Protein AF-A0A243QI55-F1 (afdb_monomer_lite)

InterPro domains:
  IPR045754 Protein of unknown function DUF6182 [PF19680] (2-176)

Radius of gyration: 16.25 Å; chains: 1; bounding box: 40×33×42 Å

Foldseek 3Di:
DKEFQDDDPQQLQLQLLQQLLPDDPVLLVLCVVCLVPDFYWYDQQVVCVVPPQWDTAGPVRRMTDRGSDDPVCHPPVVVVTHTDWAADPDDDQKDKHAFPDDDDAAEDEDQRAPDIPRRVSSVSSSVSSVCNVVVVDRSRGIHMYGYDNDDDPVRLQPDPDWDWDQDPVRDIDTDDDDD

Structure (mmCIF, N/CA/C/O backbone):
data_AF-A0A243QI55-F1
#
_entry.id   AF-A0A243QI55-F1
#
loop_
_atom_site.group_PDB
_atom_site.id
_atom_site.type_symbol
_atom_site.label_atom_id
_atom_site.label_alt_id
_atom_site.label_comp_id
_atom_site.label_asym_id
_atom_site.label_entity_id
_atom_site.label_seq_id
_atom_site.pdbx_PDB_ins_code
_atom_site.Cartn_x
_atom_site.Cartn_y
_atom_site.Cartn_z
_atom_site.occupancy
_atom_site.B_iso_or_equiv
_atom_site.auth_seq_id
_atom_site.auth_comp_id
_atom_site.auth_asym_id
_atom_site.auth_atom_id
_atom_site.pdbx_PDB_model_num
ATOM 1 N N . MET A 1 1 ? -0.358 2.082 10.038 1.00 88.19 1 MET A N 1
ATOM 2 C CA . MET A 1 1 ? -1.524 1.154 10.086 1.00 88.19 1 MET A CA 1
ATOM 3 C C . MET A 1 1 ? -2.482 1.521 8.968 1.00 88.19 1 MET A C 1
ATOM 5 O O . MET A 1 1 ? -2.592 2.708 8.686 1.00 88.19 1 MET A O 1
ATOM 9 N N . VAL A 1 2 ? -3.154 0.542 8.357 1.00 93.19 2 VAL A N 1
ATOM 10 C CA . VAL A 1 2 ? -4.073 0.758 7.230 1.00 93.19 2 VAL A CA 1
ATOM 11 C C . VAL A 1 2 ? -5.433 0.139 7.542 1.00 93.19 2 VAL A C 1
ATOM 13 O O . VAL A 1 2 ? -5.506 -1.020 7.953 1.00 93.19 2 VAL A O 1
ATOM 16 N N . VAL A 1 3 ? -6.510 0.903 7.371 1.00 93.94 3 VAL A N 1
ATOM 17 C CA . VAL A 1 3 ? -7.891 0.411 7.474 1.00 93.94 3 VAL A CA 1
ATOM 18 C C . VAL A 1 3 ? -8.435 0.200 6.070 1.00 93.94 3 VAL A C 1
ATOM 20 O O . VAL A 1 3 ? -8.303 1.081 5.229 1.00 93.94 3 VAL A O 1
ATOM 23 N N . MET A 1 4 ? -9.031 -0.963 5.818 1.00 95.56 4 MET A N 1
ATOM 24 C CA . MET A 1 4 ? -9.463 -1.397 4.493 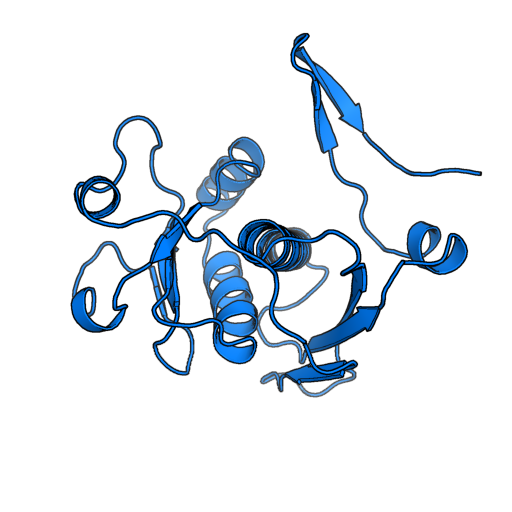1.00 95.56 4 MET A CA 1
ATOM 25 C C . MET A 1 4 ? -10.892 -1.937 4.527 1.00 95.56 4 MET A C 1
ATOM 27 O O . MET A 1 4 ? -11.206 -2.820 5.327 1.00 95.56 4 MET A O 1
ATOM 31 N N . ARG A 1 5 ? -11.736 -1.459 3.604 1.00 95.12 5 ARG A N 1
ATOM 32 C CA . ARG A 1 5 ? -13.102 -1.973 3.398 1.00 95.12 5 ARG A CA 1
ATOM 33 C C . ARG A 1 5 ? -13.132 -3.162 2.448 1.00 95.12 5 ARG A C 1
ATOM 35 O O . ARG A 1 5 ? -13.825 -4.141 2.700 1.00 95.12 5 ARG A O 1
ATOM 42 N N . ARG A 1 6 ? -12.388 -3.056 1.350 1.00 94.56 6 ARG A N 1
ATOM 43 C CA . ARG A 1 6 ? -12.201 -4.094 0.333 1.00 94.56 6 ARG A CA 1
ATOM 44 C C . ARG A 1 6 ? -10.824 -3.932 -0.295 1.00 94.56 6 ARG A C 1
ATOM 46 O O . ARG A 1 6 ? -10.292 -2.825 -0.283 1.00 94.56 6 ARG A O 1
ATOM 53 N N . LEU A 1 7 ? -10.279 -5.012 -0.852 1.00 94.88 7 LEU A N 1
ATOM 54 C CA . LEU A 1 7 ? -9.085 -4.909 -1.682 1.00 94.88 7 LEU A CA 1
ATOM 55 C C . LEU A 1 7 ? -9.422 -4.075 -2.921 1.00 94.88 7 LEU A C 1
ATOM 57 O O . LEU A 1 7 ? -10.368 -4.379 -3.651 1.00 94.88 7 LEU A O 1
ATOM 61 N N . ASP A 1 8 ? -8.647 -3.023 -3.126 1.00 96.31 8 ASP A N 1
ATOM 62 C CA . ASP A 1 8 ? -8.660 -2.207 -4.326 1.00 96.31 8 ASP A CA 1
ATOM 63 C C . ASP A 1 8 ? -7.211 -1.826 -4.642 1.00 96.31 8 ASP A C 1
ATOM 65 O O . ASP A 1 8 ? -6.506 -1.276 -3.794 1.00 96.31 8 ASP A O 1
ATOM 69 N N . LEU A 1 9 ? -6.735 -2.226 -5.823 1.00 96.62 9 LEU A N 1
ATOM 70 C CA . LEU A 1 9 ? -5.328 -2.076 -6.194 1.00 96.62 9 LEU A CA 1
ATOM 71 C C . LEU A 1 9 ? -4.961 -0.618 -6.468 1.00 96.62 9 LEU A C 1
ATOM 73 O O . LEU A 1 9 ? -3.840 -0.224 -6.157 1.00 96.62 9 LEU A O 1
ATOM 77 N N . GLY A 1 10 ? -5.894 0.179 -6.998 1.00 96.56 10 GLY A N 1
ATOM 78 C CA . GLY A 1 10 ? -5.669 1.606 -7.215 1.00 96.56 10 GLY A CA 1
ATOM 79 C C . GLY A 1 10 ? -5.486 2.323 -5.887 1.00 96.56 10 GLY A C 1
ATOM 80 O O . GLY A 1 10 ? -4.483 3.005 -5.687 1.00 96.56 10 GLY A O 1
ATOM 81 N N . ASP A 1 11 ? -6.389 2.079 -4.938 1.00 96.81 11 ASP A N 1
ATOM 82 C CA . ASP A 1 11 ? -6.276 2.655 -3.598 1.00 96.81 11 ASP A CA 1
ATOM 83 C C . ASP A 1 11 ? -5.009 2.218 -2.881 1.00 96.81 11 ASP A C 1
ATOM 85 O O . ASP A 1 11 ? -4.340 3.054 -2.283 1.00 96.81 11 ASP A O 1
ATOM 89 N N . LEU A 1 12 ? -4.665 0.928 -2.941 1.00 96.88 12 LEU A N 1
ATOM 90 C CA . LEU A 1 12 ? -3.456 0.414 -2.307 1.00 96.88 12 LEU A CA 1
ATOM 91 C C . LEU A 1 12 ? -2.196 1.075 -2.863 1.00 96.88 12 LEU A C 1
ATOM 93 O O . LEU A 1 12 ? -1.344 1.483 -2.080 1.00 96.88 12 LEU A O 1
ATOM 97 N N . VAL A 1 13 ? -2.075 1.172 -4.188 1.00 96.62 13 VAL A N 1
ATOM 98 C CA . VAL A 1 13 ? -0.872 1.713 -4.825 1.00 96.62 13 VAL A CA 1
ATOM 99 C C . VAL A 1 13 ? -0.790 3.221 -4.645 1.00 96.62 13 VAL A C 1
ATOM 101 O O . VAL A 1 13 ? 0.195 3.701 -4.094 1.00 96.62 13 VAL A O 1
ATOM 104 N N . HIS A 1 14 ? -1.818 3.968 -5.048 1.00 96.12 14 HIS A N 1
ATOM 105 C CA . HIS A 1 14 ? -1.793 5.429 -4.947 1.00 96.12 14 HIS A CA 1
ATOM 106 C C . HIS A 1 14 ? -1.745 5.888 -3.495 1.00 96.12 14 HIS A C 1
ATOM 108 O O . HIS A 1 14 ? -0.936 6.745 -3.155 1.00 96.12 14 HIS A O 1
ATOM 114 N N . GLY A 1 15 ? -2.529 5.254 -2.623 1.00 95.69 15 GLY A N 1
ATOM 115 C CA . GLY A 1 15 ? -2.528 5.573 -1.205 1.00 95.69 15 GLY A CA 1
ATOM 116 C C . GLY A 1 15 ? -1.198 5.252 -0.523 1.00 95.69 15 GLY A C 1
ATOM 117 O O . GLY A 1 15 ? -0.755 6.048 0.294 1.00 95.69 15 GLY A O 1
ATOM 118 N N . ALA A 1 16 ? -0.515 4.151 -0.872 1.00 95.06 16 ALA A N 1
ATOM 119 C CA . ALA A 1 16 ? 0.818 3.863 -0.331 1.00 95.06 16 ALA A CA 1
ATOM 120 C C . ALA A 1 16 ? 1.877 4.848 -0.848 1.00 95.06 16 ALA A C 1
ATOM 122 O O . ALA A 1 16 ? 2.687 5.330 -0.061 1.00 95.06 16 ALA A O 1
ATOM 123 N N . LEU A 1 17 ? 1.854 5.174 -2.145 1.00 94.81 17 LEU A N 1
ATOM 124 C CA . LEU A 1 17 ? 2.771 6.144 -2.747 1.00 94.81 17 LEU A CA 1
ATOM 125 C C . LEU A 1 17 ? 2.612 7.536 -2.127 1.00 94.81 17 LEU A C 1
ATOM 127 O O . LEU A 1 17 ? 3.602 8.144 -1.726 1.00 94.81 17 LEU A O 1
ATOM 131 N N . GLU A 1 18 ? 1.376 8.021 -2.014 1.00 94.62 18 GLU A N 1
ATOM 132 C CA . GLU A 1 18 ? 1.061 9.313 -1.403 1.00 94.62 18 GLU A CA 1
ATOM 133 C C . GLU A 1 18 ? 1.402 9.321 0.091 1.00 94.62 18 GLU A C 1
ATOM 135 O O . GLU A 1 18 ? 2.090 10.228 0.559 1.00 94.62 18 GLU A O 1
ATOM 140 N N . PHE A 1 19 ? 0.993 8.281 0.828 1.00 93.81 19 PHE A N 1
ATOM 141 C CA . PHE A 1 19 ? 1.301 8.141 2.249 1.00 93.81 19 PHE A CA 1
ATOM 142 C C . PHE A 1 19 ? 2.805 8.211 2.507 1.00 93.81 19 PHE A C 1
ATOM 144 O O . PHE A 1 19 ? 3.249 8.953 3.382 1.00 93.81 19 PHE A O 1
ATOM 151 N N . THR A 1 20 ? 3.591 7.444 1.749 1.00 92.75 20 THR A N 1
ATOM 152 C CA . THR A 1 20 ? 5.038 7.400 1.932 1.00 92.75 20 THR A CA 1
ATOM 153 C C . THR A 1 20 ? 5.717 8.676 1.439 1.00 92.75 20 THR A C 1
ATOM 155 O O . THR A 1 20 ? 6.636 9.158 2.095 1.00 92.75 20 THR A O 1
ATOM 158 N N . GLY A 1 21 ? 5.240 9.266 0.340 1.00 93.31 21 GLY A N 1
ATOM 159 C CA . GLY A 1 21 ? 5.741 10.544 -0.173 1.00 93.31 21 GLY A CA 1
ATOM 160 C C . GLY A 1 21 ? 5.488 11.728 0.765 1.00 93.31 21 GLY A C 1
ATOM 161 O O . GLY A 1 21 ? 6.177 12.739 0.664 1.00 93.31 21 GLY A O 1
ATOM 162 N N . GLY A 1 22 ? 4.523 11.602 1.681 1.00 92.25 22 GLY A N 1
ATOM 163 C CA . GLY A 1 22 ? 4.209 12.597 2.707 1.00 92.25 22 GLY A CA 1
ATOM 164 C C . GLY A 1 22 ? 4.924 12.407 4.050 1.00 92.25 22 GLY A C 1
ATOM 165 O O . GLY A 1 22 ? 4.649 13.172 4.976 1.00 92.25 22 GLY A O 1
ATOM 166 N N . LEU A 1 23 ? 5.793 11.399 4.207 1.00 91.62 23 LEU A N 1
ATOM 167 C CA . LEU A 1 23 ? 6.541 11.199 5.454 1.00 91.62 23 LEU A CA 1
ATOM 168 C C . LEU A 1 23 ? 7.655 12.242 5.607 1.00 91.62 23 LEU A C 1
ATOM 170 O O . LEU A 1 23 ? 8.398 12.510 4.663 1.00 91.62 23 LEU A O 1
ATOM 174 N N . SER A 1 24 ? 7.817 12.787 6.816 1.00 91.25 24 SER A N 1
ATOM 175 C CA . SER A 1 24 ? 9.035 13.537 7.149 1.00 91.25 24 SER A CA 1
ATOM 176 C C . SER A 1 24 ? 10.251 12.594 7.227 1.00 91.25 24 SER A C 1
ATOM 178 O O . SER A 1 24 ? 10.073 11.380 7.383 1.00 91.25 24 SER A O 1
ATOM 180 N N . PRO A 1 25 ? 11.494 13.110 7.173 1.00 88.94 25 PRO A N 1
ATOM 181 C CA . PRO A 1 25 ? 12.693 12.288 7.359 1.00 88.94 25 PRO A CA 1
ATOM 182 C C . PRO A 1 25 ? 12.669 11.462 8.656 1.00 88.94 25 PRO A C 1
ATOM 184 O O . PRO A 1 25 ? 12.985 10.275 8.651 1.00 88.94 25 PRO A O 1
ATOM 187 N N . GLU A 1 26 ? 12.200 12.046 9.759 1.00 87.88 26 GLU A N 1
ATOM 188 C CA . GLU A 1 26 ? 12.087 11.365 11.053 1.00 87.88 26 GLU A CA 1
ATOM 189 C C . GLU A 1 26 ? 11.046 10.236 11.018 1.00 87.88 26 GLU A C 1
ATOM 191 O O . GLU A 1 26 ? 11.222 9.180 11.633 1.00 87.88 26 GLU A O 1
ATOM 196 N N . GLU A 1 27 ? 9.946 10.440 10.293 1.00 87.75 27 GLU A N 1
ATOM 197 C CA . GLU A 1 27 ? 8.905 9.431 10.117 1.00 87.75 27 GLU A CA 1
ATOM 198 C C . GLU A 1 27 ? 9.348 8.303 9.186 1.00 87.75 27 GLU A C 1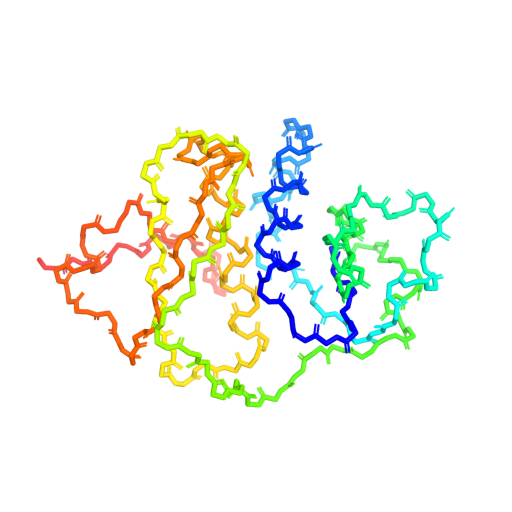
ATOM 200 O O . GLU A 1 27 ? 9.018 7.143 9.444 1.00 87.75 27 GLU A O 1
ATOM 205 N N . ALA A 1 28 ? 10.125 8.623 8.150 1.00 87.62 28 ALA A N 1
ATOM 206 C CA . ALA A 1 28 ? 10.773 7.640 7.293 1.00 87.62 28 ALA A CA 1
ATOM 207 C C . ALA A 1 28 ? 11.730 6.757 8.108 1.00 87.62 28 ALA A C 1
ATOM 209 O O . ALA A 1 28 ? 11.659 5.533 8.013 1.00 87.62 28 ALA A O 1
ATOM 210 N N . ASP A 1 29 ? 12.528 7.344 9.005 1.00 84.00 29 ASP A N 1
ATOM 211 C CA . ASP A 1 29 ? 13.395 6.599 9.927 1.00 84.00 29 ASP A CA 1
ATOM 212 C C . ASP A 1 29 ? 12.606 5.684 10.873 1.00 84.00 29 ASP A C 1
ATOM 214 O O . ASP A 1 29 ? 12.966 4.521 11.090 1.00 84.00 29 ASP A O 1
ATOM 218 N N . ILE A 1 30 ? 11.500 6.177 11.444 1.00 81.88 30 ILE A N 1
ATOM 219 C CA . ILE A 1 30 ? 10.593 5.351 12.258 1.00 81.88 30 ILE A CA 1
ATOM 220 C C . ILE A 1 30 ? 10.044 4.196 11.427 1.00 81.88 30 ILE A C 1
ATOM 222 O O . ILE A 1 30 ? 9.939 3.072 11.929 1.00 81.88 30 ILE A O 1
ATOM 226 N N . TRP A 1 31 ? 9.682 4.469 10.180 1.00 82.19 31 TRP A N 1
ATOM 227 C CA . TRP A 1 31 ? 9.133 3.479 9.279 1.00 82.19 31 TRP A CA 1
ATOM 228 C C . TRP A 1 31 ? 10.171 2.411 8.911 1.00 82.19 31 TRP A C 1
ATOM 230 O O . TRP A 1 31 ? 9.857 1.229 9.042 1.00 82.19 31 TRP A O 1
ATOM 240 N N . TYR A 1 32 ? 11.422 2.781 8.610 1.00 79.56 32 TYR A N 1
ATOM 241 C CA . TYR A 1 32 ? 12.526 1.834 8.401 1.00 79.56 32 TYR A CA 1
ATOM 242 C C . TYR A 1 32 ? 12.732 0.918 9.614 1.00 79.56 32 TYR A C 1
ATOM 244 O O . TYR A 1 32 ? 12.812 -0.303 9.470 1.00 79.56 32 TYR A O 1
ATOM 252 N N . ARG A 1 33 ? 12.719 1.475 10.834 1.00 76.25 33 ARG A N 1
ATOM 253 C CA . ARG A 1 33 ? 12.841 0.688 12.078 1.00 76.25 33 ARG A CA 1
ATOM 254 C C . ARG A 1 33 ? 11.646 -0.229 12.348 1.00 76.25 33 ARG A C 1
ATOM 256 O O . ARG A 1 33 ? 11.778 -1.217 13.066 1.00 76.25 33 ARG A O 1
ATOM 263 N N . ASN A 1 34 ? 10.475 0.093 11.802 1.00 73.56 34 ASN A N 1
ATOM 264 C CA . ASN A 1 34 ? 9.226 -0.639 12.022 1.00 73.56 34 ASN A CA 1
ATOM 265 C C . ASN A 1 34 ? 8.691 -1.303 10.755 1.00 73.56 34 ASN A C 1
ATOM 267 O O . ASN A 1 34 ? 7.512 -1.663 10.711 1.00 73.56 34 ASN A O 1
ATOM 271 N N . TRP A 1 35 ? 9.551 -1.509 9.758 1.00 68.50 35 TRP A N 1
ATOM 272 C CA . TRP A 1 35 ? 9.178 -2.005 8.442 1.00 68.50 35 TRP A CA 1
ATOM 273 C C . TRP A 1 35 ? 8.275 -3.235 8.524 1.00 68.50 35 TRP A C 1
ATOM 275 O O . TRP A 1 35 ? 7.249 -3.312 7.881 1.00 68.50 35 TRP A O 1
ATOM 285 N N . THR A 1 36 ? 8.560 -4.207 9.381 1.00 67.75 36 THR A N 1
ATOM 286 C CA . THR A 1 36 ? 7.770 -5.450 9.449 1.00 67.75 36 THR A CA 1
ATOM 287 C C . THR A 1 36 ? 6.399 -5.311 10.123 1.00 67.75 36 THR A C 1
ATOM 289 O O . THR A 1 36 ? 5.672 -6.298 10.236 1.00 67.75 36 THR A O 1
ATOM 292 N N . ARG A 1 37 ? 6.023 -4.118 10.599 1.00 77.69 37 ARG A N 1
ATOM 293 C CA . ARG A 1 37 ? 4.902 -3.922 11.536 1.00 77.69 37 ARG A CA 1
ATOM 294 C C . ARG A 1 37 ? 3.665 -3.277 10.912 1.00 77.69 37 ARG A C 1
ATOM 296 O O . ARG A 1 37 ? 2.729 -2.934 11.638 1.00 77.69 37 ARG A O 1
ATOM 303 N N . THR A 1 38 ? 3.611 -3.139 9.586 1.00 85.88 38 THR A N 1
ATOM 304 C CA . THR A 1 38 ? 2.399 -2.675 8.895 1.00 85.88 38 THR A CA 1
ATOM 305 C C . THR A 1 38 ? 1.248 -3.649 9.137 1.00 85.88 38 THR A C 1
ATOM 307 O O . THR A 1 38 ? 1.359 -4.848 8.900 1.00 85.88 38 THR A O 1
ATOM 310 N N . ARG A 1 39 ? 0.112 -3.124 9.605 1.00 88.56 39 ARG A N 1
ATOM 311 C CA . ARG A 1 39 ? -1.122 -3.888 9.816 1.00 88.56 39 ARG A CA 1
ATOM 312 C C . ARG A 1 39 ? -2.225 -3.362 8.916 1.00 88.56 39 ARG A C 1
ATOM 314 O O . ARG A 1 39 ? -2.508 -2.164 8.959 1.00 88.56 39 ARG A O 1
ATOM 321 N N . PHE A 1 40 ? -2.860 -4.274 8.186 1.00 92.25 40 PHE A N 1
ATOM 322 C CA . PHE A 1 4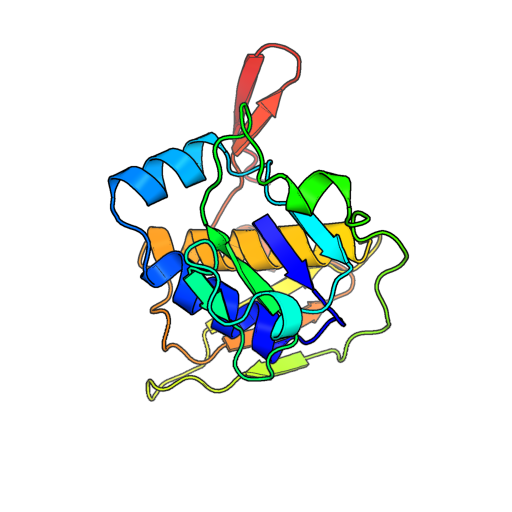0 ? -4.112 -4.042 7.477 1.00 92.25 40 PHE A CA 1
ATOM 323 C C . PHE A 1 40 ? -5.268 -4.561 8.331 1.00 92.25 40 PHE A C 1
ATOM 325 O O . PHE A 1 40 ? -5.274 -5.728 8.730 1.00 92.25 40 PHE A O 1
ATOM 332 N N . LEU A 1 41 ? -6.227 -3.690 8.631 1.00 93.12 41 LEU A N 1
ATOM 333 C CA . LEU A 1 41 ? -7.393 -3.989 9.458 1.00 93.12 41 LEU A CA 1
ATOM 334 C C . LEU A 1 41 ? -8.676 -3.801 8.644 1.00 93.12 41 LEU A C 1
ATOM 336 O O . LEU A 1 41 ? -8.819 -2.808 7.935 1.00 93.12 41 LEU A O 1
ATOM 340 N N . LEU A 1 42 ? -9.618 -4.732 8.769 1.00 94.06 42 LEU A N 1
ATOM 341 C CA . LEU A 1 42 ? -10.934 -4.647 8.144 1.00 94.06 42 LEU A CA 1
ATOM 342 C C . LEU A 1 42 ? -11.793 -3.602 8.860 1.00 94.06 42 LEU A C 1
ATOM 344 O O . LEU A 1 42 ? -12.026 -3.703 10.065 1.00 94.06 42 LEU A O 1
ATOM 348 N N . GLY A 1 43 ? -12.282 -2.621 8.107 1.00 91.75 43 GLY A N 1
ATOM 349 C CA . GLY A 1 43 ? -13.140 -1.541 8.592 1.00 91.75 43 GLY A CA 1
ATOM 350 C C . GLY A 1 43 ? -13.621 -0.651 7.447 1.00 91.75 43 GLY A C 1
ATOM 351 O O . GLY A 1 43 ? -13.296 -0.893 6.291 1.00 91.75 43 GLY A O 1
ATOM 352 N N . ASN A 1 44 ? -14.403 0.387 7.743 1.00 91.56 44 ASN A N 1
ATOM 353 C CA . ASN A 1 44 ? -14.842 1.348 6.730 1.00 91.56 44 ASN A CA 1
ATOM 354 C C . ASN A 1 44 ? -14.049 2.660 6.866 1.00 91.56 44 ASN A C 1
ATOM 356 O O . ASN A 1 44 ? -14.281 3.374 7.844 1.00 91.56 44 ASN A O 1
ATOM 360 N N . PRO A 1 45 ? -13.153 3.008 5.918 1.00 92.75 45 PRO A N 1
ATOM 361 C CA . PRO A 1 45 ? -12.403 4.265 5.949 1.00 92.75 45 PRO A CA 1
ATOM 362 C C . PRO A 1 45 ? -13.272 5.516 6.062 1.00 92.75 45 PRO A C 1
ATOM 364 O O . PRO A 1 45 ? -12.857 6.482 6.694 1.00 92.75 45 PRO A O 1
ATOM 367 N N . HIS A 1 46 ? -14.501 5.488 5.532 1.00 89.06 46 HIS A N 1
ATOM 368 C CA . HIS A 1 46 ? -15.432 6.612 5.656 1.00 89.06 46 HIS A CA 1
ATOM 369 C C . HIS A 1 46 ? -15.743 6.976 7.114 1.00 89.06 46 HIS A C 1
ATOM 371 O O . HIS A 1 46 ? -15.940 8.147 7.419 1.00 89.06 46 HIS A O 1
ATOM 377 N N . ASN A 1 47 ? -15.713 6.002 8.030 1.00 86.69 47 ASN A N 1
ATOM 378 C CA . ASN A 1 47 ? -15.942 6.241 9.459 1.00 86.69 47 ASN A CA 1
ATOM 379 C C . ASN A 1 47 ? -14.769 6.970 10.138 1.00 86.69 47 ASN A C 1
ATOM 381 O O . ASN A 1 47 ? -14.856 7.306 11.316 1.00 86.69 47 ASN A O 1
ATOM 385 N N . LEU A 1 48 ? -13.657 7.153 9.424 1.00 83.88 48 LEU A N 1
ATOM 386 C CA . LEU A 1 48 ? -12.442 7.800 9.911 1.00 83.88 48 LEU A CA 1
ATOM 387 C C . LEU A 1 48 ? -12.237 9.182 9.285 1.00 83.88 48 LEU A C 1
ATOM 389 O O . LEU A 1 48 ? -11.313 9.889 9.680 1.00 83.88 48 LEU A O 1
ATOM 393 N N . LEU A 1 49 ? -13.085 9.579 8.330 1.00 81.62 49 LEU A N 1
ATOM 394 C CA . LEU A 1 49 ? -13.026 10.906 7.725 1.00 81.62 49 LEU A CA 1
ATOM 395 C C . LEU A 1 49 ? -13.245 11.973 8.805 1.00 81.62 49 LEU A C 1
ATOM 397 O O . LEU A 1 49 ? -14.156 11.868 9.622 1.00 81.62 49 LEU A O 1
ATOM 401 N N . GLY A 1 50 ? -12.367 12.976 8.836 1.00 76.25 50 GLY A N 1
ATOM 402 C CA . GLY A 1 50 ? -12.340 14.000 9.887 1.00 76.25 50 GLY A CA 1
ATOM 403 C C . GLY A 1 50 ? -11.572 13.598 11.151 1.00 76.25 50 GLY A C 1
ATOM 404 O O . GLY A 1 50 ? -11.365 14.437 12.025 1.00 76.25 50 GLY A O 1
ATOM 405 N N . SER A 1 51 ? -11.096 12.352 11.256 1.00 82.81 51 SER A N 1
ATOM 406 C CA . SER A 1 51 ? -10.148 11.982 12.306 1.00 82.81 51 SER A CA 1
ATOM 407 C C . SER A 1 51 ? -8.772 12.580 11.999 1.00 82.81 51 SER A C 1
ATOM 409 O O . SER A 1 51 ? -8.236 12.314 10.922 1.00 82.81 51 SER A O 1
ATOM 411 N N . PRO A 1 52 ? -8.128 13.281 12.952 1.00 78.38 52 PRO A N 1
ATOM 412 C CA . PRO A 1 52 ? -6.765 13.784 12.764 1.00 78.38 52 PRO A CA 1
ATOM 413 C C . PRO A 1 52 ? -5.725 12.657 12.654 1.00 78.38 52 PRO A C 1
ATOM 415 O O . PRO A 1 52 ? -4.572 12.910 12.325 1.00 78.38 52 PRO A O 1
ATOM 418 N N . ALA A 1 53 ? -6.114 11.410 12.943 1.00 79.38 53 ALA A N 1
ATOM 419 C CA . ALA A 1 53 ? -5.248 10.250 12.789 1.00 79.38 53 ALA A CA 1
ATOM 420 C C . ALA A 1 53 ? -5.118 9.785 11.329 1.00 79.38 53 ALA A C 1
ATOM 422 O O . ALA A 1 53 ? -4.177 9.062 11.022 1.00 79.38 53 ALA A O 1
ATOM 423 N N . VAL A 1 54 ? -6.048 10.143 10.434 1.00 87.62 54 VAL A N 1
ATOM 424 C CA . VAL A 1 54 ? -5.971 9.767 9.014 1.00 87.62 54 VAL A CA 1
ATOM 425 C C . VAL A 1 54 ? -5.010 10.703 8.298 1.00 87.62 54 VAL A C 1
ATOM 427 O O . VAL A 1 54 ? -5.224 11.909 8.275 1.00 87.62 54 VAL A O 1
ATOM 430 N N . ARG A 1 55 ? -3.960 10.136 7.698 1.00 89.56 55 ARG A N 1
ATOM 431 C CA . ARG A 1 55 ? -2.965 10.890 6.922 1.00 89.56 55 ARG A CA 1
ATOM 432 C C . ARG A 1 55 ? -3.268 10.879 5.433 1.00 89.56 55 ARG A C 1
ATOM 434 O O . ARG A 1 55 ? -3.172 11.911 4.786 1.00 89.56 55 ARG A O 1
ATOM 441 N N . THR A 1 56 ? -3.669 9.722 4.920 1.00 93.00 56 THR A N 1
ATOM 442 C CA . THR A 1 56 ? -3.942 9.527 3.494 1.00 93.00 56 THR A CA 1
ATOM 443 C C . THR A 1 56 ? -5.131 8.598 3.331 1.00 93.00 56 THR A C 1
ATOM 445 O O . THR A 1 56 ? -5.296 7.643 4.096 1.00 93.00 56 THR A O 1
ATOM 448 N N . VAL A 1 57 ? -5.955 8.862 2.324 1.00 94.44 57 VAL A N 1
ATOM 449 C CA . VAL A 1 57 ? -7.063 8.001 1.910 1.00 94.44 57 VAL A CA 1
ATOM 450 C C . VAL A 1 57 ? -6.857 7.690 0.436 1.00 94.44 57 VAL A C 1
ATOM 452 O O . VAL A 1 57 ? -6.565 8.592 -0.339 1.00 94.44 57 VAL A O 1
ATOM 455 N N . GLY A 1 58 ? -6.987 6.419 0.055 1.00 93.38 58 GLY A N 1
ATOM 456 C CA . GLY A 1 58 ? -6.908 6.029 -1.350 1.00 93.38 58 GLY A CA 1
ATOM 457 C C . GLY A 1 58 ? -8.006 6.714 -2.183 1.00 93.38 58 GLY A C 1
ATOM 458 O O . GLY A 1 58 ? -9.060 7.042 -1.628 1.00 93.38 58 GLY A O 1
ATOM 459 N N . PRO A 1 59 ? -7.812 6.916 -3.499 1.00 92.62 59 PRO A N 1
ATOM 460 C CA . PRO A 1 59 ? -8.729 7.706 -4.330 1.00 92.62 59 PRO A CA 1
ATOM 461 C C . PRO A 1 59 ? -10.197 7.241 -4.311 1.00 92.62 59 PRO A C 1
ATOM 463 O O . PRO A 1 59 ? -11.114 8.058 -4.367 1.00 92.62 59 PRO A O 1
ATOM 466 N N . GLY A 1 60 ? -10.440 5.934 -4.206 1.00 93.44 60 GLY A N 1
ATOM 467 C CA . GLY A 1 60 ? -11.760 5.311 -4.098 1.00 93.44 60 GLY A CA 1
ATOM 468 C C . GLY A 1 60 ? -12.318 5.227 -2.670 1.00 93.44 60 GLY A C 1
ATOM 469 O O . GLY A 1 60 ? -13.445 4.763 -2.474 1.00 93.44 60 GLY A O 1
ATOM 470 N N . GLY A 1 61 ? -11.567 5.656 -1.652 1.00 94.75 61 GLY A N 1
ATOM 471 C CA . GLY A 1 61 ? -12.002 5.652 -0.252 1.00 94.75 61 GLY A CA 1
ATOM 472 C C . GLY A 1 61 ? -12.124 4.258 0.375 1.00 94.75 61 GLY A C 1
ATOM 473 O O . GLY A 1 61 ? -12.843 4.067 1.358 1.00 94.75 61 GLY A O 1
ATOM 474 N N . HIS A 1 62 ? -11.481 3.242 -0.196 1.00 96.44 62 HIS A N 1
ATOM 475 C CA . HIS A 1 62 ? -11.501 1.857 0.282 1.00 96.44 62 HIS A CA 1
ATOM 476 C C . HIS A 1 62 ? -10.349 1.524 1.218 1.00 96.44 62 HIS A C 1
ATOM 478 O O . HIS A 1 62 ? -10.485 0.576 1.999 1.00 96.44 62 HIS A O 1
ATOM 484 N N . LEU A 1 63 ? -9.273 2.313 1.188 1.00 96.69 63 LEU A N 1
ATOM 485 C CA . LEU A 1 63 ? -8.150 2.217 2.112 1.00 96.69 63 LEU A CA 1
ATOM 486 C C . LEU A 1 63 ? -7.838 3.581 2.744 1.00 96.69 63 LEU A C 1
ATOM 488 O O . LEU A 1 63 ? -7.912 4.610 2.079 1.00 96.69 63 LEU A O 1
ATOM 492 N N . ALA A 1 64 ? -7.470 3.584 4.026 1.00 95.00 64 ALA A N 1
ATOM 493 C CA . ALA A 1 64 ? -6.964 4.764 4.726 1.00 95.00 64 ALA A CA 1
ATOM 494 C C . ALA A 1 64 ? -5.737 4.436 5.579 1.00 95.00 64 ALA A C 1
ATOM 496 O O . ALA A 1 64 ? -5.732 3.462 6.339 1.00 95.00 64 ALA A O 1
ATOM 497 N N . TRP A 1 65 ? -4.722 5.290 5.491 1.00 93.56 65 TRP A N 1
ATOM 498 C CA . TRP A 1 65 ? -3.472 5.217 6.231 1.00 93.56 65 TRP A CA 1
ATOM 499 C C . TRP A 1 65 ? -3.535 6.132 7.440 1.00 93.56 65 TRP A C 1
ATOM 501 O O . TRP A 1 65 ? -3.810 7.325 7.331 1.00 93.56 65 TRP A O 1
ATOM 511 N N . LEU A 1 66 ? -3.236 5.564 8.604 1.00 87.44 66 LEU A N 1
ATOM 512 C CA . LEU A 1 66 ? -3.278 6.271 9.883 1.00 87.44 66 LEU A CA 1
ATOM 513 C C . LEU A 1 66 ? -1.902 6.762 10.360 1.00 87.44 66 LEU A C 1
ATOM 515 O O . LEU A 1 66 ? -1.759 7.173 11.504 1.00 87.44 66 LEU A O 1
ATOM 519 N N . GLY A 1 67 ? -0.865 6.647 9.529 1.00 77.62 67 GLY A N 1
ATOM 520 C CA . GLY A 1 67 ? 0.500 6.988 9.928 1.00 77.62 67 GLY A CA 1
ATOM 521 C C . GLY A 1 67 ? 1.363 5.808 10.378 1.00 77.62 67 GLY A C 1
ATOM 522 O O . GLY A 1 67 ? 0.855 4.692 10.614 1.00 77.62 67 GLY A O 1
ATOM 523 N N . PRO A 1 68 ? 2.683 6.043 10.515 1.00 72.44 68 PRO A N 1
ATOM 524 C CA . PRO A 1 68 ? 3.475 5.281 11.464 1.00 72.44 68 PRO A CA 1
ATOM 525 C C . PRO A 1 68 ? 2.883 5.553 12.851 1.00 72.44 68 PRO A C 1
ATOM 527 O O . PRO A 1 68 ? 2.761 6.698 13.271 1.00 72.44 68 PRO A O 1
ATOM 530 N N . VAL A 1 69 ? 2.430 4.502 13.532 1.00 67.38 69 VAL A N 1
ATOM 531 C CA . VAL A 1 69 ? 1.829 4.642 14.860 1.00 67.38 69 VAL A CA 1
ATOM 532 C C . VAL A 1 69 ? 2.769 4.051 15.884 1.00 67.38 69 VAL A C 1
ATOM 534 O O . VAL A 1 69 ? 3.340 2.987 15.637 1.00 67.38 69 VAL A O 1
ATOM 537 N N . ASP A 1 70 ? 2.896 4.716 17.029 1.00 65.38 70 ASP A N 1
ATOM 538 C CA . ASP A 1 70 ? 3.587 4.139 18.171 1.00 65.38 70 ASP A CA 1
ATOM 539 C C . ASP A 1 70 ? 2.936 2.796 18.530 1.00 65.38 70 ASP A C 1
ATOM 541 O O . ASP A 1 70 ? 1.757 2.705 18.883 1.00 65.38 70 ASP A O 1
ATOM 545 N N . VAL A 1 71 ? 3.720 1.728 18.410 1.00 59.81 71 VAL A N 1
ATOM 546 C CA . VAL A 1 71 ? 3.286 0.363 18.704 1.00 59.81 71 VAL A CA 1
ATOM 547 C C . VAL A 1 71 ? 3.021 0.147 20.193 1.00 59.81 71 VAL A C 1
ATOM 549 O O . VAL A 1 71 ? 2.249 -0.751 20.529 1.00 59.81 71 VAL A O 1
ATOM 552 N N . ALA A 1 72 ? 3.614 0.962 21.075 1.00 54.84 72 ALA A N 1
ATOM 553 C CA . ALA A 1 72 ? 3.332 0.953 22.509 1.00 54.84 72 ALA A CA 1
ATOM 554 C C . ALA A 1 72 ? 1.964 1.577 22.822 1.00 54.84 72 ALA A C 1
ATOM 556 O O . ALA A 1 72 ? 1.321 1.218 23.811 1.00 54.84 72 ALA A O 1
ATOM 557 N N . ARG A 1 73 ? 1.476 2.462 21.945 1.00 59.59 73 ARG A N 1
ATOM 558 C CA . ARG A 1 73 ? 0.178 3.123 22.080 1.00 59.59 73 ARG A CA 1
ATOM 559 C C . ARG A 1 73 ? -0.587 3.096 20.755 1.00 59.59 73 ARG A C 1
ATOM 561 O O . ARG A 1 73 ? -0.818 4.146 20.150 1.00 59.59 73 ARG A O 1
ATOM 568 N N . PRO A 1 74 ? -1.023 1.907 20.300 1.00 61.50 74 PRO A N 1
ATOM 569 C CA . PRO A 1 74 ? -1.779 1.820 19.067 1.00 61.50 74 PRO A CA 1
ATOM 570 C C . PRO A 1 74 ? -3.103 2.583 19.226 1.00 61.50 74 PRO A C 1
ATOM 572 O O . PRO A 1 74 ? -3.629 2.680 20.344 1.00 61.50 74 PRO A O 1
ATOM 575 N N . PRO A 1 75 ? -3.696 3.102 18.136 1.00 66.94 75 PRO A N 1
ATOM 576 C CA . PRO A 1 75 ? -4.958 3.819 18.223 1.00 66.94 75 PRO A CA 1
ATOM 577 C C . PRO A 1 75 ? -6.002 2.888 18.831 1.00 66.94 75 PRO A C 1
ATOM 579 O O . PRO A 1 75 ? -6.042 1.707 18.469 1.00 66.94 75 PRO A O 1
ATOM 582 N N . GLY A 1 76 ? -6.865 3.396 19.717 1.00 69.62 76 GLY A N 1
ATOM 583 C CA . GLY A 1 76 ? -7.925 2.588 20.341 1.00 69.62 76 GLY A CA 1
ATOM 584 C C . GLY A 1 76 ? -8.767 1.829 19.307 1.00 69.62 76 GLY A C 1
ATOM 585 O O . GLY A 1 76 ? -9.143 0.682 19.533 1.00 69.62 76 GLY A O 1
ATOM 586 N N . LEU A 1 77 ? -8.924 2.422 18.119 1.00 69.75 77 LEU A N 1
ATOM 587 C CA . LEU A 1 77 ? -9.542 1.831 16.935 1.00 69.75 77 LEU A CA 1
ATOM 588 C C . LEU A 1 77 ? -8.990 0.441 16.569 1.00 69.75 77 LEU A C 1
ATOM 590 O O . LEU A 1 77 ? -9.754 -0.440 16.192 1.00 69.75 77 LEU A O 1
ATOM 594 N N . SER A 1 78 ? -7.685 0.207 16.719 1.00 66.50 78 SER A N 1
ATOM 595 C CA . SER A 1 78 ? -7.058 -1.080 16.381 1.00 66.50 78 SER A CA 1
ATOM 596 C C . SER A 1 78 ? -7.579 -2.257 17.211 1.00 66.50 78 SER A C 1
ATOM 598 O O . SER A 1 78 ? -7.508 -3.393 16.754 1.00 66.50 78 SER A O 1
ATOM 600 N N . ARG A 1 79 ? -8.131 -1.998 18.407 1.00 71.06 79 ARG A N 1
ATOM 601 C CA . ARG A 1 79 ? -8.735 -3.022 19.276 1.00 71.06 79 ARG A CA 1
ATOM 602 C C . ARG A 1 79 ? -10.143 -3.420 18.836 1.00 71.06 79 ARG A C 1
ATOM 604 O O . ARG A 1 79 ? -10.632 -4.460 19.254 1.00 71.06 79 ARG A O 1
ATOM 611 N N . LEU A 1 80 ? -10.786 -2.590 18.016 1.00 77.00 80 LEU A N 1
ATOM 612 C CA . LEU A 1 80 ? -12.159 -2.785 17.551 1.00 77.00 80 LEU A CA 1
ATOM 613 C C . LEU A 1 80 ? -12.223 -3.415 16.155 1.00 77.00 80 LEU A C 1
ATOM 615 O O . LEU A 1 80 ? -13.278 -3.889 15.742 1.00 77.00 80 LEU A O 1
ATOM 619 N N . LEU A 1 81 ? -11.107 -3.412 15.421 1.00 84.88 81 LEU A N 1
ATOM 620 C CA . LEU A 1 81 ? -11.035 -3.885 14.043 1.00 84.88 81 LEU A CA 1
ATOM 621 C C . LEU A 1 81 ? -10.275 -5.209 13.950 1.00 84.88 81 LEU A C 1
ATOM 623 O O . LEU A 1 81 ? -9.314 -5.458 14.677 1.00 84.88 81 LEU A O 1
ATOM 627 N N . LYS A 1 82 ? -10.696 -6.062 13.015 1.00 88.56 82 LYS A N 1
ATOM 628 C CA . LYS A 1 82 ? -10.073 -7.372 12.793 1.00 88.56 82 LYS A CA 1
ATOM 629 C C . LYS A 1 82 ? -8.920 -7.259 11.793 1.00 88.56 82 LYS A C 1
ATOM 631 O O . LYS A 1 82 ? -9.082 -6.570 10.788 1.00 88.56 82 LYS A O 1
ATOM 636 N N . PRO A 1 83 ? -7.784 -7.946 12.002 1.00 91.12 83 PRO A N 1
ATOM 637 C CA . PRO A 1 83 ? -6.755 -8.067 10.974 1.00 91.12 83 PRO A CA 1
ATOM 638 C C . PRO A 1 83 ? -7.306 -8.689 9.689 1.00 91.12 83 PRO A C 1
ATOM 640 O O . PRO A 1 83 ? -8.139 -9.595 9.743 1.00 91.12 83 PRO A O 1
ATOM 643 N N . VAL A 1 84 ? -6.820 -8.225 8.538 1.00 91.88 84 VAL A N 1
ATOM 644 C CA . VAL A 1 84 ? -7.083 -8.884 7.254 1.00 91.88 84 VAL A CA 1
ATOM 645 C C . VAL A 1 84 ? -6.402 -10.250 7.256 1.00 91.88 84 VAL A C 1
ATOM 647 O O . VAL A 1 84 ? -5.217 -10.363 7.566 1.00 91.88 84 VAL A O 1
ATOM 650 N N . THR A 1 85 ? -7.146 -11.286 6.887 1.00 90.88 85 THR A N 1
ATOM 651 C CA . THR A 1 85 ? -6.657 -12.658 6.719 1.00 90.88 85 THR A CA 1
ATOM 652 C C . THR A 1 85 ? -7.303 -13.284 5.480 1.00 90.88 85 THR A C 1
ATOM 654 O O . THR A 1 85 ? -8.170 -12.677 4.850 1.00 90.88 85 THR A O 1
ATOM 657 N N . GLY A 1 86 ? -6.880 -14.496 5.114 1.00 90.19 86 GLY A N 1
ATOM 658 C CA . GLY A 1 86 ? -7.512 -15.284 4.054 1.00 90.19 86 GLY A CA 1
ATOM 659 C C . GLY A 1 86 ? -6.664 -15.463 2.796 1.00 90.19 86 GLY A C 1
ATOM 660 O O . GLY A 1 86 ? -5.533 -14.981 2.695 1.00 90.19 86 GLY A O 1
ATOM 661 N N . ARG A 1 87 ? -7.226 -16.217 1.846 1.00 92.12 87 ARG A N 1
ATOM 662 C CA . ARG A 1 87 ? -6.597 -16.522 0.555 1.00 92.12 87 ARG A CA 1
ATOM 663 C C . ARG A 1 87 ? -6.624 -15.296 -0.351 1.00 92.12 87 ARG A C 1
ATOM 665 O O . ARG A 1 87 ? -7.656 -14.628 -0.415 1.00 92.12 87 ARG A O 1
ATOM 672 N N . LEU A 1 88 ? -5.512 -15.052 -1.045 1.00 89.44 88 LEU A N 1
ATOM 673 C CA . LEU A 1 88 ? -5.432 -14.037 -2.092 1.00 89.44 88 LEU A CA 1
ATOM 674 C C . LEU A 1 88 ? -6.494 -14.360 -3.162 1.00 89.44 88 LEU A C 1
ATOM 676 O O . LEU A 1 88 ? -6.520 -15.501 -3.633 1.00 89.44 88 LEU A O 1
ATOM 680 N N . PRO A 1 89 ? -7.408 -13.429 -3.502 1.00 92.81 89 PRO A N 1
ATOM 681 C CA . PRO A 1 89 ? -8.311 -13.621 -4.632 1.00 92.81 89 PRO A CA 1
ATOM 682 C C . PRO A 1 89 ? -7.527 -13.769 -5.937 1.00 92.81 89 PRO A C 1
ATOM 684 O O . PRO A 1 89 ? -6.362 -13.388 -6.021 1.00 92.81 89 PRO A O 1
ATOM 687 N N . GLU A 1 90 ? -8.185 -14.282 -6.971 1.00 93.44 90 GLU A N 1
ATOM 688 C CA . GLU A 1 90 ? -7.624 -14.247 -8.317 1.00 93.44 90 GLU A CA 1
ATOM 689 C C . GLU A 1 90 ? -7.392 -12.790 -8.735 1.00 93.44 90 GLU A C 1
ATOM 691 O O . GLU A 1 90 ? -8.300 -11.956 -8.681 1.00 93.44 90 GLU A O 1
ATOM 696 N N . LEU A 1 91 ? -6.147 -12.479 -9.092 1.00 93.81 91 LEU A N 1
ATOM 697 C CA . LEU A 1 91 ? -5.742 -11.161 -9.556 1.00 93.81 91 LEU A CA 1
ATOM 698 C C . LEU A 1 91 ? -5.549 -11.201 -11.075 1.00 93.81 91 LEU A C 1
ATOM 700 O O . LEU A 1 91 ? -5.051 -12.198 -11.600 1.00 93.81 91 LEU A O 1
ATOM 704 N N . PRO A 1 92 ? -5.884 -10.119 -11.794 1.00 95.75 92 PRO A N 1
ATOM 705 C CA . PRO A 1 92 ? -5.553 -10.009 -13.210 1.00 95.75 92 PRO A CA 1
ATOM 706 C C . PRO A 1 92 ? -4.030 -10.114 -13.421 1.00 95.75 92 PRO A C 1
ATOM 708 O O . PRO A 1 92 ? -3.269 -9.572 -12.616 1.00 95.75 92 PRO A O 1
ATOM 711 N N . PRO A 1 93 ? -3.556 -10.734 -14.518 1.00 94.19 93 PRO A N 1
ATOM 712 C CA . PRO A 1 93 ? -2.125 -10.964 -14.750 1.00 94.19 93 PRO A CA 1
ATOM 713 C C . PRO A 1 93 ? -1.317 -9.664 -14.852 1.00 94.19 93 PRO A C 1
ATOM 715 O O . PRO A 1 93 ? -0.136 -9.628 -14.517 1.00 94.19 93 PRO A O 1
ATOM 718 N N . SER A 1 94 ? -1.949 -8.569 -15.280 1.00 94.88 94 SER A N 1
ATOM 719 C CA . SER A 1 94 ? -1.353 -7.240 -15.230 1.00 94.88 94 SER A CA 1
ATOM 720 C C . SER A 1 94 ? -2.408 -6.170 -14.985 1.00 94.88 94 SER A C 1
ATOM 722 O O . SER A 1 94 ? -3.534 -6.272 -15.472 1.00 94.88 94 SER A O 1
ATOM 724 N N . VAL A 1 95 ? -2.027 -5.133 -14.238 1.00 96.50 95 VAL A N 1
ATOM 725 C CA . VAL A 1 95 ? -2.850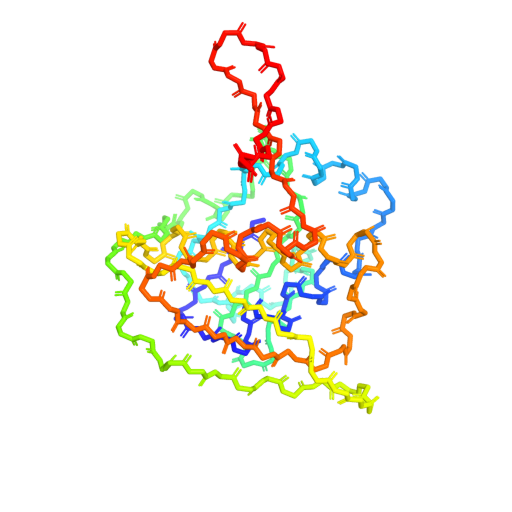 -3.952 -13.963 1.00 96.50 95 VAL A CA 1
ATOM 726 C C . VAL A 1 95 ? -2.026 -2.710 -14.233 1.00 96.50 95 VAL A C 1
ATOM 728 O O . VAL A 1 95 ? -0.935 -2.554 -13.687 1.00 96.50 95 VAL A O 1
ATOM 731 N N . HIS A 1 96 ? -2.556 -1.814 -15.059 1.00 96.38 96 HIS A N 1
ATOM 732 C CA . HIS A 1 96 ? -1.989 -0.487 -15.243 1.00 96.38 96 HIS A CA 1
ATOM 733 C C . HIS A 1 96 ? -2.714 0.511 -14.343 1.00 96.38 96 HIS A C 1
ATOM 735 O O . HIS A 1 96 ? -3.940 0.603 -14.375 1.00 96.38 96 HIS A O 1
ATOM 741 N N . LEU A 1 97 ? -1.943 1.243 -13.547 1.00 95.00 97 LEU A N 1
ATOM 742 C CA . LEU A 1 97 ? -2.417 2.240 -12.602 1.00 95.00 97 LEU A CA 1
ATOM 743 C C . LEU A 1 97 ? -1.841 3.595 -13.033 1.00 95.00 97 LEU A C 1
ATOM 745 O O . LEU A 1 97 ? -0.620 3.788 -12.969 1.00 95.00 97 LEU A O 1
ATOM 749 N N . PRO A 1 98 ? -2.681 4.506 -13.551 1.00 93.12 98 PRO A N 1
ATOM 750 C CA . PRO A 1 98 ? -2.211 5.763 -14.113 1.00 93.12 98 PRO A CA 1
ATOM 751 C C . PRO A 1 98 ? -1.608 6.653 -13.024 1.00 93.12 98 PRO A C 1
ATOM 753 O O . PRO A 1 98 ? -2.129 6.732 -11.920 1.00 93.12 98 PRO A O 1
ATOM 756 N N . GLY A 1 99 ? -0.522 7.348 -13.348 1.00 89.56 99 GLY A N 1
ATOM 757 C CA . GLY A 1 99 ? 0.074 8.381 -12.500 1.00 89.56 99 GLY A CA 1
ATOM 758 C C . GLY A 1 99 ? -0.121 9.766 -13.110 1.00 89.56 99 GLY A C 1
ATOM 759 O O . GLY A 1 99 ? -0.526 9.896 -14.265 1.00 89.56 99 GLY A O 1
ATOM 760 N N . GLU A 1 100 ? 0.196 10.812 -12.350 1.00 90.25 100 GLU A N 1
ATOM 761 C CA . GLU A 1 100 ? 0.106 12.196 -12.836 1.00 90.25 100 GLU A CA 1
ATOM 762 C C . GLU A 1 100 ? 1.291 12.571 -13.743 1.00 90.25 100 GLU A C 1
ATOM 764 O O . GLU A 1 100 ? 1.181 13.452 -14.598 1.00 90.25 100 GLU A O 1
ATOM 769 N N . ARG A 1 101 ? 2.446 11.907 -13.583 1.00 84.88 101 ARG A N 1
ATOM 770 C CA . ARG A 1 101 ? 3.620 12.144 -14.433 1.00 84.88 101 ARG A CA 1
ATOM 771 C C . ARG A 1 101 ? 3.470 11.441 -15.780 1.00 84.88 101 ARG A C 1
ATOM 773 O O . ARG A 1 101 ? 3.109 10.271 -15.862 1.00 84.88 101 ARG A O 1
ATOM 780 N N . ARG A 1 102 ? 3.849 12.147 -16.849 1.00 81.44 102 ARG A N 1
ATOM 781 C CA . ARG A 1 102 ? 4.031 11.549 -18.178 1.00 81.44 102 ARG A CA 1
ATOM 782 C C . ARG A 1 102 ? 5.305 10.702 -18.187 1.00 81.44 102 ARG A C 1
ATOM 784 O O . ARG A 1 102 ? 6.342 11.162 -17.716 1.00 81.44 102 ARG A O 1
ATOM 791 N N . GLY A 1 103 ? 5.235 9.499 -18.751 1.00 81.75 103 GLY A N 1
ATOM 792 C CA . GLY A 1 103 ? 6.382 8.602 -18.877 1.00 81.75 103 GLY A CA 1
ATOM 793 C C . GLY A 1 103 ? 5.978 7.132 -18.936 1.00 81.75 103 GLY A C 1
ATOM 794 O O . GLY A 1 103 ? 4.794 6.801 -18.869 1.00 81.75 103 GLY A O 1
ATOM 795 N N . ALA A 1 104 ? 6.977 6.260 -19.068 1.00 83.94 104 ALA A N 1
ATOM 796 C CA . ALA A 1 104 ? 6.772 4.822 -18.951 1.00 83.94 104 ALA A CA 1
ATOM 797 C C . ALA A 1 104 ? 6.377 4.458 -17.506 1.00 83.94 104 ALA A C 1
ATOM 799 O O . ALA A 1 104 ? 6.888 5.076 -16.567 1.00 83.94 104 ALA A O 1
ATOM 800 N N . PRO A 1 105 ? 5.479 3.477 -17.309 1.00 86.12 105 PRO A N 1
ATOM 801 C CA . PRO A 1 105 ? 5.138 3.021 -15.973 1.00 86.12 105 PRO A CA 1
ATOM 802 C C . PRO A 1 105 ? 6.330 2.343 -15.296 1.00 86.12 105 PRO A C 1
ATOM 804 O O . PRO A 1 105 ? 7.088 1.613 -15.933 1.00 86.12 105 PRO A O 1
ATOM 807 N N . CYS A 1 106 ? 6.442 2.531 -13.984 1.00 88.56 106 CYS A N 1
ATOM 808 C CA . CYS A 1 106 ? 7.268 1.683 -13.139 1.00 88.56 106 CYS A CA 1
ATOM 809 C C . CYS A 1 106 ? 6.612 0.299 -13.059 1.00 88.56 106 CYS A C 1
ATOM 811 O O . CYS A 1 106 ? 5.487 0.172 -12.569 1.00 88.56 106 CYS A O 1
ATOM 813 N N . GLU A 1 107 ? 7.282 -0.729 -13.580 1.00 89.75 107 GLU A N 1
ATOM 814 C CA . GLU A 1 107 ? 6.789 -2.103 -13.499 1.00 89.75 107 GLU A CA 1
ATOM 815 C C . GLU A 1 107 ? 7.191 -2.749 -12.166 1.00 89.75 107 GLU A C 1
ATOM 817 O O . GLU A 1 107 ? 8.358 -2.737 -11.782 1.00 89.75 107 GLU A O 1
ATOM 822 N N . ILE A 1 108 ? 6.213 -3.334 -11.473 1.00 88.50 108 ILE A N 1
ATOM 823 C CA . ILE A 1 108 ? 6.389 -4.102 -10.241 1.00 88.50 108 ILE A CA 1
ATOM 824 C C . ILE A 1 108 ? 5.867 -5.511 -10.499 1.00 88.50 108 ILE A C 1
ATOM 826 O O . ILE A 1 108 ? 4.662 -5.727 -10.664 1.00 88.50 108 ILE A O 1
ATOM 830 N N . ARG A 1 109 ? 6.785 -6.478 -10.525 1.00 86.50 109 ARG A N 1
ATOM 831 C CA . ARG A 1 109 ? 6.466 -7.901 -10.669 1.00 86.50 109 ARG A CA 1
ATOM 832 C C . ARG A 1 109 ? 6.292 -8.526 -9.290 1.00 86.50 109 ARG A C 1
ATOM 834 O O . ARG A 1 109 ? 7.114 -8.313 -8.403 1.00 86.50 109 ARG A O 1
ATOM 841 N N . ILE A 1 110 ? 5.223 -9.293 -9.102 1.00 85.50 110 ILE A N 1
ATOM 842 C CA . ILE A 1 110 ? 4.864 -9.880 -7.808 1.00 85.50 110 ILE A CA 1
ATOM 843 C C . ILE A 1 110 ? 4.649 -11.379 -7.996 1.00 85.50 110 ILE A C 1
ATOM 845 O O . ILE A 1 110 ? 3.723 -11.781 -8.701 1.00 85.50 110 ILE A O 1
ATOM 849 N N . ALA A 1 111 ? 5.473 -12.194 -7.335 1.00 88.38 111 ALA A N 1
ATOM 850 C CA . ALA A 1 111 ? 5.227 -13.629 -7.203 1.00 88.38 111 ALA A CA 1
ATOM 851 C C . ALA A 1 111 ? 4.017 -13.860 -6.289 1.00 88.38 111 ALA A C 1
ATOM 853 O O . ALA A 1 111 ? 4.031 -13.467 -5.124 1.00 88.38 111 ALA A O 1
ATOM 854 N N . CYS A 1 112 ? 2.958 -14.477 -6.810 1.00 87.44 112 CYS A N 1
ATOM 855 C CA . CYS A 1 112 ? 1.702 -14.683 -6.088 1.00 87.44 112 CYS A CA 1
ATOM 856 C C . CYS A 1 112 ? 1.523 -16.106 -5.543 1.00 87.44 112 CYS A C 1
ATOM 858 O O . CYS A 1 112 ? 0.613 -16.329 -4.737 1.00 87.44 112 CYS A O 1
ATOM 860 N N . ARG A 1 113 ? 2.364 -17.075 -5.934 1.00 86.62 113 ARG A N 1
ATOM 861 C CA . ARG A 1 113 ? 2.256 -18.457 -5.446 1.00 86.62 113 ARG A CA 1
ATOM 862 C C . ARG A 1 113 ? 2.389 -18.499 -3.923 1.00 86.62 113 ARG A C 1
ATOM 864 O O . ARG A 1 113 ? 3.348 -18.007 -3.342 1.00 86.62 113 ARG A O 1
ATOM 871 N N . GLY A 1 114 ? 1.397 -19.104 -3.271 1.00 83.75 114 GLY A N 1
ATOM 872 C CA . GLY A 1 114 ? 1.377 -19.269 -1.815 1.00 83.75 114 GLY A CA 1
ATOM 873 C C . GLY A 1 114 ? 1.117 -17.986 -1.015 1.00 83.75 114 GLY A C 1
ATOM 874 O O . GLY A 1 114 ? 1.072 -18.053 0.214 1.00 83.75 114 GLY A O 1
ATOM 875 N N . LEU A 1 115 ? 0.904 -16.831 -1.661 1.00 87.44 115 LEU A N 1
ATOM 876 C CA . LEU A 1 115 ? 0.585 -15.600 -0.944 1.00 87.44 115 LEU A CA 1
ATOM 877 C C . LEU A 1 115 ? -0.833 -15.634 -0.361 1.00 87.44 115 LEU A C 1
ATOM 879 O O . LEU A 1 115 ? -1.813 -16.024 -0.996 1.00 87.44 115 LEU A O 1
ATOM 883 N N . THR A 1 116 ? -0.944 -15.149 0.872 1.00 89.81 116 THR A N 1
ATOM 884 C CA . THR A 1 116 ? -2.227 -14.771 1.474 1.00 89.81 116 THR A CA 1
ATOM 885 C C . THR A 1 116 ? -2.582 -13.340 1.078 1.00 89.81 116 THR A C 1
ATOM 887 O O . THR A 1 116 ? -1.703 -12.567 0.694 1.00 89.81 116 THR A O 1
ATOM 890 N N . THR A 1 117 ? -3.845 -12.935 1.245 1.00 91.81 117 THR A N 1
ATOM 891 C CA . THR A 1 117 ? -4.247 -11.529 1.043 1.00 91.81 117 THR A CA 1
ATOM 892 C C . THR A 1 117 ? -3.415 -10.587 1.907 1.00 91.81 117 THR A C 1
ATOM 894 O O . THR A 1 117 ? -2.940 -9.562 1.431 1.00 91.81 117 THR A O 1
ATOM 897 N N . ALA A 1 118 ? -3.184 -10.954 3.170 1.00 89.00 118 ALA A N 1
ATOM 898 C CA . ALA A 1 118 ? -2.357 -10.166 4.078 1.00 89.00 118 ALA A CA 1
ATOM 899 C C . ALA A 1 118 ? -0.901 -10.075 3.599 1.00 89.00 118 ALA A C 1
ATOM 901 O O . ALA A 1 118 ? -0.330 -8.988 3.603 1.00 89.00 118 ALA A O 1
ATOM 902 N N . GLY A 1 119 ? -0.321 -11.195 3.151 1.00 88.88 119 GLY A N 1
ATOM 903 C CA . GLY A 1 119 ? 1.034 -11.234 2.599 1.00 88.88 119 GLY A CA 1
ATOM 904 C C . GLY A 1 119 ? 1.178 -10.329 1.378 1.00 88.88 119 GLY A C 1
ATOM 905 O O . GLY A 1 119 ? 2.070 -9.490 1.347 1.00 88.88 119 GLY A O 1
ATOM 906 N N . TYR A 1 120 ? 0.247 -10.424 0.428 1.00 91.12 120 TYR A N 1
ATOM 907 C CA . TYR A 1 120 ? 0.216 -9.571 -0.759 1.00 91.12 120 TYR A CA 1
ATOM 908 C C . TYR A 1 120 ? 0.138 -8.076 -0.409 1.00 91.12 120 TYR A C 1
ATOM 910 O O . TYR A 1 120 ? 0.964 -7.292 -0.872 1.00 91.12 120 TYR A O 1
ATOM 918 N N . LEU A 1 121 ? -0.808 -7.690 0.458 1.00 93.56 121 LEU A N 1
ATOM 919 C CA . LEU A 1 121 ? -0.983 -6.302 0.903 1.00 93.56 121 LEU A CA 1
ATOM 920 C C . LEU A 1 121 ? 0.290 -5.745 1.550 1.00 93.56 121 LEU A C 1
ATOM 922 O O . LEU A 1 121 ? 0.713 -4.634 1.241 1.00 93.56 121 LEU A O 1
ATOM 926 N N . ILE A 1 122 ? 0.897 -6.531 2.443 1.00 89.62 122 ILE A N 1
ATOM 927 C CA . ILE A 1 122 ? 2.129 -6.171 3.144 1.00 89.62 122 ILE A CA 1
ATOM 928 C C . ILE A 1 122 ? 3.271 -6.027 2.140 1.00 89.62 122 ILE A C 1
ATOM 930 O O . ILE A 1 122 ? 3.930 -4.993 2.138 1.00 89.62 122 ILE A O 1
ATOM 934 N N . HIS A 1 123 ? 3.503 -7.018 1.278 1.00 86.94 123 HIS A N 1
ATOM 935 C CA . HIS A 1 123 ? 4.607 -6.989 0.318 1.00 86.94 123 HIS A CA 1
ATOM 936 C C . HIS A 1 123 ? 4.504 -5.809 -0.641 1.00 86.94 123 HIS A C 1
ATOM 938 O O . HIS A 1 123 ? 5.448 -5.030 -0.718 1.00 86.94 123 HIS A O 1
ATOM 944 N N . LEU A 1 124 ? 3.350 -5.618 -1.284 1.00 92.38 124 LEU A N 1
ATOM 945 C CA . LEU A 1 124 ? 3.170 -4.522 -2.231 1.00 92.38 124 LEU A CA 1
ATOM 946 C C . LEU A 1 124 ? 3.326 -3.153 -1.556 1.00 92.38 124 LEU A C 1
ATOM 948 O O . LEU A 1 124 ? 4.063 -2.306 -2.055 1.00 92.38 124 LEU A O 1
ATOM 952 N N . HIS A 1 125 ? 2.705 -2.949 -0.390 1.00 92.50 125 HIS A N 1
ATOM 953 C CA . HIS A 1 125 ? 2.866 -1.705 0.367 1.00 92.50 125 HIS A CA 1
ATOM 954 C C . HIS A 1 125 ? 4.336 -1.426 0.696 1.00 92.50 125 HIS A C 1
ATOM 956 O O . HIS A 1 125 ? 4.801 -0.296 0.583 1.00 92.50 125 HIS A O 1
ATOM 962 N N . HIS A 1 126 ? 5.070 -2.452 1.120 1.00 87.69 126 HIS A N 1
ATOM 963 C CA . HIS A 1 126 ? 6.476 -2.334 1.474 1.00 87.69 126 HIS A CA 1
ATOM 964 C C . HIS A 1 126 ? 7.363 -2.011 0.284 1.00 87.69 126 HIS A C 1
ATOM 966 O O . HIS A 1 126 ? 8.137 -1.068 0.374 1.00 87.69 126 HIS A O 1
ATOM 972 N N . THR A 1 127 ? 7.200 -2.718 -0.830 1.00 88.81 127 THR A N 1
ATOM 973 C CA . THR A 1 127 ? 7.953 -2.450 -2.058 1.00 88.81 127 THR A CA 1
ATOM 974 C C . THR A 1 127 ? 7.733 -1.021 -2.555 1.00 88.81 127 THR A C 1
ATOM 976 O O . THR A 1 127 ? 8.696 -0.332 -2.883 1.00 88.81 127 THR A O 1
ATOM 979 N N . LEU A 1 128 ? 6.484 -0.543 -2.563 1.00 91.56 128 LEU A N 1
ATOM 980 C CA . LEU A 1 128 ? 6.169 0.831 -2.971 1.00 91.56 128 LEU A CA 1
ATOM 981 C C . LEU A 1 128 ? 6.803 1.856 -2.035 1.00 91.56 128 LEU A C 1
ATOM 983 O O . LEU A 1 128 ? 7.435 2.807 -2.489 1.00 91.56 128 LEU A O 1
ATOM 987 N N . ALA A 1 129 ? 6.650 1.647 -0.731 1.00 90.31 129 ALA A N 1
ATOM 988 C CA . ALA A 1 129 ? 7.189 2.560 0.255 1.00 90.31 129 ALA A CA 1
ATOM 989 C C . ALA A 1 129 ? 8.731 2.585 0.234 1.00 90.31 129 ALA A C 1
ATOM 991 O O . ALA A 1 129 ? 9.310 3.663 0.334 1.00 90.31 129 ALA A O 1
ATOM 992 N N . GLU A 1 130 ? 9.403 1.444 0.015 1.00 86.88 130 GLU A N 1
ATOM 993 C CA . GLU A 1 130 ? 10.857 1.406 -0.234 1.00 86.88 130 GLU A CA 1
ATOM 994 C C . GLU A 1 130 ? 11.224 2.310 -1.393 1.00 86.88 130 GLU A C 1
ATOM 996 O O . GLU A 1 130 ? 12.058 3.205 -1.268 1.00 86.88 130 GLU A O 1
ATOM 1001 N N . ALA A 1 131 ? 10.580 2.057 -2.534 1.00 87.50 131 ALA A N 1
ATOM 1002 C CA . ALA A 1 131 ? 10.937 2.684 -3.783 1.00 87.50 131 ALA A CA 1
ATOM 1003 C C . ALA A 1 131 ? 10.778 4.202 -3.681 1.00 87.50 131 ALA A C 1
ATOM 1005 O O . ALA A 1 131 ? 11.607 4.931 -4.224 1.00 87.50 131 ALA A O 1
ATOM 1006 N N . VAL A 1 132 ? 9.755 4.678 -2.962 1.00 90.94 132 VAL A N 1
ATOM 1007 C CA . VAL A 1 132 ? 9.552 6.111 -2.716 1.00 90.94 132 VAL A CA 1
ATOM 1008 C C . VAL A 1 132 ? 10.651 6.669 -1.820 1.00 90.94 132 VAL A C 1
ATOM 1010 O O . VAL A 1 132 ? 11.294 7.647 -2.194 1.00 90.94 132 VAL A O 1
ATOM 1013 N N . LEU A 1 133 ? 10.911 6.050 -0.665 1.00 87.69 133 LEU A N 1
ATOM 1014 C CA . LEU A 1 133 ? 11.883 6.581 0.300 1.00 87.69 133 LEU A CA 1
ATOM 1015 C C . LEU A 1 133 ? 13.325 6.571 -0.219 1.00 87.69 133 LEU A C 1
ATOM 1017 O O . LEU A 1 133 ? 14.148 7.367 0.224 1.00 87.69 133 LEU A O 1
ATOM 1021 N N . LEU A 1 134 ? 13.628 5.704 -1.181 1.00 85.88 134 LEU A N 1
ATOM 1022 C CA . LEU A 1 134 ? 14.927 5.637 -1.852 1.00 85.88 134 LEU A CA 1
ATOM 1023 C C . LEU A 1 134 ? 15.011 6.510 -3.106 1.00 85.88 134 LEU A C 1
ATOM 1025 O O . LEU A 1 134 ? 16.020 6.473 -3.816 1.00 85.88 134 LEU A O 1
ATOM 1029 N N . GLY A 1 135 ? 13.940 7.238 -3.431 1.00 85.12 135 GLY A N 1
ATOM 1030 C CA . GLY A 1 135 ? 13.850 8.074 -4.624 1.00 85.12 135 GLY A CA 1
ATOM 1031 C C . GLY A 1 135 ? 13.874 7.291 -5.941 1.00 85.12 135 GLY A C 1
ATOM 1032 O O . GLY A 1 135 ? 14.231 7.848 -6.976 1.00 85.12 135 GLY A O 1
ATOM 1033 N N . LYS A 1 136 ? 13.534 5.995 -5.923 1.00 85.44 136 LYS A N 1
ATOM 1034 C CA . LYS A 1 136 ? 13.457 5.134 -7.118 1.00 85.44 136 LYS A CA 1
ATOM 1035 C C . LYS A 1 136 ? 12.142 5.297 -7.868 1.00 85.44 136 LYS A C 1
ATOM 1037 O O . LYS A 1 136 ? 12.114 5.116 -9.082 1.00 85.44 136 LYS A O 1
ATOM 1042 N N . ILE A 1 137 ? 11.075 5.650 -7.158 1.00 87.62 137 ILE A N 1
ATOM 1043 C CA . ILE A 1 137 ? 9.789 6.011 -7.744 1.00 87.62 137 ILE A CA 1
ATOM 1044 C C . ILE A 1 137 ? 9.326 7.347 -7.160 1.00 87.62 137 ILE A C 1
ATOM 1046 O O . ILE A 1 137 ? 9.384 7.572 -5.955 1.00 87.62 137 ILE A O 1
ATOM 1050 N N . ASP A 1 138 ? 8.862 8.246 -8.021 1.00 89.75 138 ASP A N 1
ATOM 1051 C CA . ASP A 1 138 ? 8.129 9.435 -7.585 1.00 89.75 138 ASP A CA 1
ATOM 1052 C C . ASP A 1 138 ? 6.679 9.022 -7.267 1.00 89.75 138 ASP A C 1
ATOM 1054 O O . ASP A 1 138 ? 6.113 8.256 -8.056 1.00 89.75 138 ASP A O 1
ATOM 1058 N N . PRO A 1 139 ? 6.043 9.513 -6.186 1.00 90.62 139 PRO A N 1
ATOM 1059 C CA . PRO A 1 139 ? 4.658 9.170 -5.843 1.00 90.62 139 PRO A CA 1
ATOM 1060 C C . PRO A 1 139 ? 3.631 9.368 -6.969 1.00 90.62 139 PRO A C 1
ATOM 1062 O O . PRO A 1 139 ? 2.578 8.736 -6.973 1.00 90.62 139 PRO A O 1
ATOM 1065 N N . ARG A 1 140 ? 3.939 10.228 -7.946 1.00 91.75 140 ARG A N 1
ATOM 1066 C CA . ARG A 1 140 ? 3.105 10.522 -9.117 1.00 91.75 140 ARG A CA 1
ATOM 1067 C C . ARG A 1 140 ? 3.430 9.665 -10.343 1.00 91.75 140 ARG A C 1
ATOM 1069 O O . ARG A 1 140 ? 2.874 9.906 -11.416 1.00 91.75 140 ARG A O 1
ATOM 1076 N N . THR A 1 141 ? 4.359 8.718 -10.235 1.00 88.88 141 THR A N 1
ATOM 1077 C CA . THR A 1 141 ? 4.768 7.849 -11.347 1.00 88.88 141 THR A CA 1
ATOM 1078 C C . THR A 1 141 ? 3.652 6.852 -11.668 1.00 88.88 141 THR A C 1
ATOM 1080 O O . THR A 1 141 ? 3.117 6.240 -10.744 1.00 88.88 141 THR A O 1
ATOM 1083 N N . PRO A 1 142 ? 3.298 6.643 -12.949 1.00 92.38 142 PRO A N 1
ATOM 1084 C CA . PRO A 1 142 ? 2.407 5.548 -13.320 1.00 92.38 142 PRO A CA 1
ATOM 1085 C C . PRO A 1 142 ? 3.012 4.200 -12.912 1.00 92.38 142 PRO A C 1
ATOM 1087 O O . PRO A 1 142 ? 4.215 3.988 -13.052 1.00 92.38 142 PRO A O 1
ATOM 1090 N N . VAL A 1 143 ? 2.186 3.269 -12.442 1.00 93.19 143 VAL A N 1
ATOM 1091 C CA . VAL A 1 143 ? 2.628 1.942 -11.986 1.00 93.19 143 VAL A CA 1
ATOM 1092 C C . VAL A 1 143 ? 1.993 0.862 -12.848 1.00 93.19 143 VAL A C 1
ATOM 1094 O O . VAL A 1 143 ? 0.827 0.938 -13.232 1.00 93.19 143 VAL A O 1
ATOM 1097 N N . ARG A 1 144 ? 2.760 -0.180 -13.156 1.00 94.69 144 ARG A N 1
ATOM 1098 C CA . ARG A 1 144 ? 2.258 -1.407 -13.764 1.00 94.69 144 ARG A CA 1
ATOM 1099 C C . ARG A 1 144 ? 2.523 -2.566 -12.821 1.00 94.69 144 ARG A C 1
ATOM 1101 O O . ARG A 1 144 ? 3.671 -2.918 -12.592 1.00 94.69 144 ARG A O 1
ATOM 1108 N N . LEU A 1 145 ? 1.465 -3.168 -12.294 1.00 94.50 145 LEU A N 1
ATOM 1109 C CA . LEU A 1 145 ? 1.578 -4.414 -11.546 1.00 94.50 145 LEU A CA 1
ATOM 1110 C C . LEU A 1 145 ? 1.556 -5.579 -12.532 1.00 94.50 145 LEU A C 1
ATOM 1112 O O . LEU A 1 145 ? 0.724 -5.609 -13.446 1.00 94.50 145 LEU A O 1
ATOM 1116 N N . VAL A 1 146 ? 2.460 -6.532 -12.349 1.00 93.19 146 VAL A N 1
ATOM 1117 C CA . VAL A 1 146 ? 2.502 -7.781 -13.109 1.00 93.19 146 VAL A CA 1
ATOM 1118 C C . VAL A 1 146 ? 2.509 -8.931 -12.114 1.00 93.19 146 VAL A C 1
ATOM 1120 O O . VAL A 1 146 ? 3.471 -9.130 -11.374 1.00 93.19 146 VAL A O 1
ATOM 1123 N N . HIS A 1 147 ? 1.408 -9.674 -12.075 1.00 92.75 147 HIS A N 1
ATOM 1124 C CA . HIS A 1 147 ? 1.243 -10.816 -11.187 1.00 92.75 147 HIS A CA 1
ATOM 1125 C C . HIS A 1 147 ? 1.720 -12.066 -11.910 1.00 92.75 147 HIS A C 1
ATOM 1127 O O . HIS A 1 147 ? 1.168 -12.454 -12.940 1.00 92.75 147 HIS A O 1
ATOM 1133 N N . VAL A 1 148 ? 2.752 -12.693 -11.362 1.00 89.06 148 VAL A N 1
ATOM 1134 C CA . VAL A 1 148 ? 3.315 -13.937 -11.882 1.00 89.06 1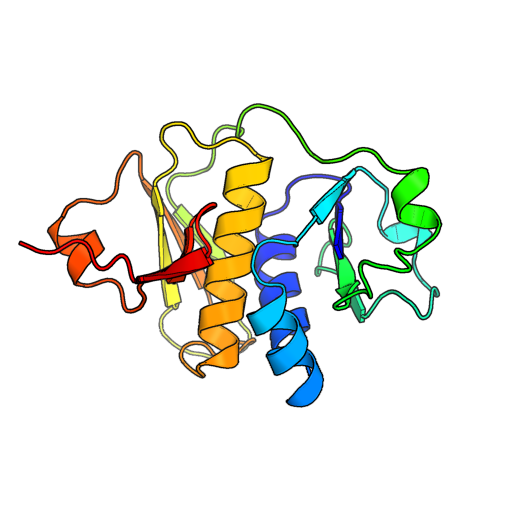48 VAL A CA 1
ATOM 1135 C C . VAL A 1 148 ? 3.199 -15.022 -10.817 1.00 89.06 148 VAL A C 1
ATOM 1137 O O . VAL A 1 148 ? 3.173 -14.706 -9.627 1.00 89.06 148 VAL A O 1
ATOM 1140 N N . PRO A 1 149 ? 3.109 -16.308 -11.192 1.00 85.38 149 PRO A N 1
ATOM 1141 C CA . PRO A 1 149 ? 3.157 -17.387 -10.212 1.00 85.38 149 PRO A CA 1
ATOM 1142 C C . PRO A 1 149 ? 4.436 -17.305 -9.374 1.00 85.38 149 PRO A C 1
ATOM 1144 O O . PRO A 1 149 ? 4.362 -17.254 -8.149 1.00 85.38 149 PRO A O 1
ATOM 1147 N N . ASP A 1 150 ? 5.577 -17.179 -10.048 1.00 82.44 150 ASP A N 1
ATOM 1148 C CA . ASP A 1 150 ? 6.914 -17.125 -9.467 1.00 82.44 150 ASP A CA 1
ATOM 1149 C C . ASP A 1 150 ? 7.758 -16.112 -10.257 1.00 82.44 150 ASP A C 1
ATOM 1151 O O . ASP A 1 150 ? 7.481 -15.853 -11.432 1.00 82.44 150 ASP A O 1
ATOM 1155 N N . LEU A 1 151 ? 8.762 -15.520 -9.610 1.00 79.81 151 LEU A N 1
ATOM 1156 C CA . LEU A 1 151 ? 9.793 -14.745 -10.301 1.00 79.81 151 LEU A CA 1
ATOM 1157 C C . LEU A 1 151 ? 10.855 -15.729 -10.795 1.00 79.81 151 LEU A C 1
ATOM 1159 O O . LEU A 1 151 ? 11.275 -16.592 -10.028 1.00 79.81 151 LEU A O 1
ATOM 1163 N N . ASP A 1 152 ? 11.263 -15.616 -12.055 1.00 76.25 152 ASP A N 1
ATOM 1164 C CA . ASP A 1 152 ? 12.450 -16.322 -12.536 1.00 76.25 152 ASP A CA 1
ATOM 1165 C C . ASP A 1 152 ? 13.726 -15.713 -11.925 1.00 76.25 152 ASP A C 1
ATOM 1167 O O . ASP A 1 152 ? 13.729 -14.558 -11.486 1.00 76.25 152 ASP A O 1
ATOM 1171 N N . ASP A 1 153 ? 14.799 -16.505 -11.866 1.00 65.00 153 ASP A N 1
ATOM 1172 C CA . ASP A 1 153 ? 16.061 -16.105 -11.230 1.00 65.00 153 ASP A CA 1
ATOM 1173 C C . ASP A 1 153 ? 16.645 -14.836 -11.879 1.00 65.00 153 ASP A C 1
ATOM 1175 O O . ASP A 1 153 ? 17.136 -13.949 -11.187 1.00 65.00 153 ASP A O 1
ATOM 1179 N N . GLU A 1 154 ? 16.510 -14.682 -13.198 1.00 62.12 154 GLU A N 1
ATOM 1180 C CA . GLU A 1 154 ? 16.981 -13.505 -13.941 1.00 62.12 154 GLU A CA 1
ATOM 1181 C C . GLU A 1 154 ? 16.203 -12.224 -13.566 1.00 62.12 154 GLU A C 1
ATOM 1183 O O . GLU A 1 154 ? 16.783 -11.157 -13.329 1.00 62.12 154 GLU A O 1
ATOM 1188 N N . SER A 1 155 ? 14.880 -12.322 -13.416 1.00 60.12 155 SER A N 1
ATOM 1189 C CA . SER A 1 155 ? 14.019 -11.252 -12.902 1.00 60.12 155 SER A CA 1
ATOM 1190 C C . SER A 1 155 ? 14.322 -10.952 -11.436 1.00 60.12 155 SER A C 1
ATOM 1192 O O . SER A 1 155 ? 14.314 -9.788 -11.037 1.00 60.12 155 SER A O 1
ATOM 1194 N N . ALA A 1 156 ? 14.600 -11.972 -10.620 1.00 56.31 156 ALA A N 1
ATOM 1195 C CA . ALA A 1 156 ? 14.945 -11.797 -9.210 1.00 56.31 156 ALA A CA 1
ATOM 1196 C C . ALA A 1 156 ? 16.287 -11.060 -9.032 1.00 56.31 156 ALA A C 1
ATOM 1198 O O . ALA A 1 156 ? 16.401 -10.217 -8.145 1.00 56.31 156 ALA A O 1
ATOM 1199 N N . LEU A 1 157 ? 17.266 -11.323 -9.905 1.00 48.34 157 LEU A N 1
ATOM 1200 C CA . LEU A 1 157 ? 18.601 -10.712 -9.888 1.00 48.34 157 LEU A CA 1
ATOM 1201 C C . LEU A 1 157 ? 18.634 -9.289 -10.476 1.00 48.34 157 LEU A C 1
ATOM 1203 O O . LEU A 1 157 ? 19.413 -8.452 -10.026 1.00 48.34 157 LEU A O 1
ATOM 1207 N N . SER A 1 158 ? 17.782 -8.998 -11.465 1.00 48.47 158 SER A N 1
ATOM 1208 C CA . SER A 1 158 ? 17.640 -7.661 -12.078 1.00 48.47 158 SER A CA 1
ATOM 1209 C C . SER A 1 158 ? 16.726 -6.710 -11.290 1.00 48.47 158 SER A C 1
ATOM 1211 O O . SER A 1 158 ? 16.665 -5.509 -11.573 1.00 48.47 158 SER A O 1
ATOM 1213 N N . SER A 1 159 ? 16.034 -7.225 -10.272 1.00 49.69 159 SER A N 1
ATOM 1214 C CA . SER A 1 159 ? 15.195 -6.440 -9.372 1.00 49.69 159 SER A CA 1
ATOM 1215 C C . SER A 1 159 ? 16.047 -5.510 -8.510 1.00 49.69 159 SER A C 1
ATOM 1217 O O . SER A 1 159 ? 16.933 -5.943 -7.780 1.00 49.69 159 SER A O 1
ATOM 1219 N N . ALA A 1 160 ? 15.746 -4.214 -8.538 1.00 44.88 160 ALA A N 1
ATOM 1220 C CA . ALA A 1 160 ? 16.569 -3.187 -7.907 1.00 44.88 160 ALA A CA 1
ATOM 1221 C C . ALA A 1 160 ? 16.609 -3.204 -6.363 1.00 44.88 160 ALA A C 1
ATOM 1223 O O . ALA A 1 160 ? 17.174 -2.263 -5.813 1.00 44.88 160 ALA A O 1
ATOM 1224 N N . TYR A 1 161 ? 16.036 -4.185 -5.646 1.00 48.69 161 TYR A N 1
ATOM 1225 C CA . TYR A 1 161 ? 16.031 -4.148 -4.179 1.00 48.69 161 TYR A CA 1
ATOM 1226 C C . TYR A 1 161 ? 15.945 -5.509 -3.467 1.00 48.69 161 TYR A C 1
ATOM 1228 O O . TYR A 1 161 ? 15.096 -6.347 -3.765 1.00 48.69 161 TYR A O 1
ATOM 1236 N N . ALA A 1 162 ? 16.828 -5.673 -2.478 1.00 43.19 162 ALA A N 1
ATOM 1237 C CA . ALA A 1 162 ? 16.973 -6.815 -1.580 1.00 43.19 162 ALA A CA 1
ATOM 1238 C C . ALA A 1 162 ? 16.420 -6.471 -0.188 1.00 43.19 162 ALA A C 1
ATOM 1240 O O . ALA A 1 162 ? 16.590 -5.352 0.295 1.00 43.19 162 ALA A O 1
ATOM 1241 N N . ARG A 1 163 ? 15.785 -7.436 0.491 1.00 47.81 163 ARG A N 1
ATOM 1242 C CA . ARG A 1 163 ? 15.164 -7.211 1.806 1.00 47.81 163 ARG A CA 1
ATOM 1243 C C . ARG A 1 163 ? 16.108 -7.594 2.946 1.00 47.81 163 ARG A C 1
ATOM 1245 O O . ARG A 1 163 ? 16.654 -8.698 2.973 1.00 47.81 163 ARG A O 1
ATOM 1252 N N . VAL A 1 164 ? 16.223 -6.707 3.934 1.00 38.34 164 VAL A N 1
ATOM 1253 C CA . VAL A 1 164 ? 16.917 -6.967 5.204 1.00 38.34 164 VAL A CA 1
ATOM 1254 C C . VAL A 1 164 ? 15.918 -7.473 6.249 1.00 38.34 164 VAL A C 1
ATOM 1256 O O . VAL A 1 164 ? 14.815 -6.944 6.394 1.00 38.34 164 VAL A O 1
ATOM 1259 N N . HIS A 1 165 ? 16.298 -8.516 6.983 1.00 37.06 165 HIS A N 1
ATOM 1260 C CA . HIS A 1 165 ? 15.513 -9.140 8.044 1.00 37.06 165 HIS A CA 1
ATOM 1261 C C . HIS A 1 165 ? 16.355 -9.293 9.316 1.00 37.06 165 HIS A C 1
ATOM 1263 O O . HIS A 1 165 ? 17.548 -9.573 9.239 1.00 37.06 165 HIS A O 1
ATOM 1269 N N . TYR A 1 166 ? 15.724 -9.191 10.487 1.00 37.78 166 TYR A N 1
ATOM 1270 C CA . TYR A 1 166 ? 16.344 -9.578 11.756 1.00 37.78 166 TYR A CA 1
ATOM 1271 C C . TYR A 1 166 ? 15.953 -11.016 12.097 1.00 37.78 166 TYR A C 1
ATOM 1273 O O . TYR A 1 166 ? 14.768 -11.336 12.201 1.00 37.78 166 TYR A O 1
ATOM 1281 N N . GLY A 1 167 ? 16.941 -11.897 12.243 1.00 43.12 167 GLY A N 1
ATOM 1282 C CA . GLY A 1 167 ? 16.726 -13.244 12.766 1.00 43.12 167 GLY A CA 1
ATOM 1283 C C . GLY A 1 167 ? 16.230 -13.207 14.215 1.00 43.12 167 GLY A C 1
ATOM 1284 O O . GLY A 1 167 ? 16.500 -12.261 14.952 1.00 43.12 167 GLY A O 1
ATOM 1285 N N . ALA A 1 168 ? 15.523 -14.256 14.646 1.00 41.66 168 ALA A N 1
ATOM 1286 C CA . ALA A 1 168 ? 15.091 -14.411 16.043 1.00 41.66 168 ALA A CA 1
ATOM 1287 C C . ALA A 1 168 ? 16.269 -14.492 17.045 1.00 41.66 168 ALA A C 1
ATOM 1289 O O . ALA A 1 168 ? 16.060 -14.403 18.249 1.00 41.66 168 ALA A O 1
ATOM 1290 N N . ASP A 1 169 ? 17.494 -14.642 16.539 1.00 64.75 169 ASP A N 1
ATOM 1291 C CA . ASP A 1 169 ? 18.770 -14.652 17.259 1.00 64.75 169 ASP A CA 1
ATOM 1292 C C . ASP A 1 169 ? 19.440 -13.265 17.353 1.00 64.75 169 ASP A C 1
ATOM 1294 O O . ASP A 1 169 ? 20.530 -13.144 17.904 1.00 64.75 169 ASP A O 1
ATOM 1298 N N . GLY A 1 170 ? 18.820 -12.215 16.805 1.00 39.22 170 GLY A N 1
ATOM 1299 C CA . GLY A 1 170 ? 19.367 -10.857 16.803 1.00 39.22 170 GLY A CA 1
ATOM 1300 C C . GLY A 1 170 ? 20.358 -10.556 15.674 1.00 39.22 170 GLY A C 1
ATOM 1301 O O . GLY A 1 170 ? 20.866 -9.437 15.615 1.00 39.22 170 GLY A O 1
ATOM 1302 N N . THR A 1 171 ? 20.618 -11.488 14.747 1.00 38.50 171 THR A N 1
ATOM 1303 C CA . THR A 1 171 ? 21.479 -11.209 13.581 1.00 38.50 171 THR A CA 1
ATOM 1304 C C . THR A 1 171 ? 20.753 -10.437 12.479 1.00 38.50 171 THR A C 1
ATOM 1306 O O . THR A 1 171 ? 19.616 -10.752 12.114 1.00 38.50 171 THR A O 1
ATOM 1309 N N . LEU A 1 172 ? 21.440 -9.437 11.914 1.00 31.83 172 LEU A N 1
ATOM 1310 C CA . LEU A 1 172 ? 21.022 -8.728 10.705 1.00 31.83 172 LEU A CA 1
ATOM 1311 C C . LEU A 1 172 ? 21.300 -9.617 9.485 1.00 31.83 172 LEU A C 1
ATOM 1313 O O . LEU A 1 172 ? 22.444 -10.003 9.252 1.00 31.83 172 LEU A O 1
ATOM 1317 N N . ARG A 1 173 ? 20.269 -9.947 8.704 1.00 40.41 173 ARG A N 1
ATOM 1318 C CA . ARG A 1 173 ? 20.384 -10.782 7.503 1.00 40.41 173 ARG A CA 1
ATOM 1319 C C . ARG A 1 173 ? 19.930 -9.998 6.283 1.00 40.41 173 ARG A C 1
ATOM 1321 O O . ARG A 1 173 ? 18.763 -9.631 6.170 1.00 40.41 173 ARG A O 1
ATOM 1328 N N . LEU A 1 174 ? 20.874 -9.746 5.385 1.00 36.00 174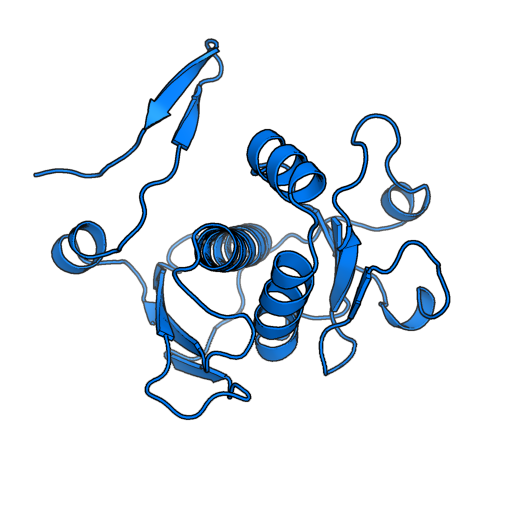 LEU A N 1
ATOM 1329 C CA . LEU A 1 174 ? 20.618 -9.288 4.027 1.00 36.00 174 LEU A CA 1
ATOM 1330 C C . LEU A 1 174 ? 20.401 -10.530 3.162 1.00 36.00 174 LEU A C 1
ATOM 1332 O O . LEU A 1 174 ? 21.306 -11.354 3.048 1.00 36.00 174 LEU A O 1
ATOM 1336 N N . TYR A 1 175 ? 19.219 -10.671 2.564 1.00 41.31 175 TYR A N 1
ATOM 1337 C CA . TYR A 1 175 ? 18.996 -11.696 1.549 1.00 41.31 175 TYR A CA 1
ATOM 1338 C C . TYR A 1 175 ? 19.076 -11.042 0.172 1.00 41.31 175 TYR A C 1
ATOM 1340 O O . TYR A 1 175 ? 18.102 -10.471 -0.313 1.00 41.31 175 TYR A O 1
ATOM 1348 N N . THR A 1 176 ? 20.249 -11.126 -0.448 1.00 35.47 176 THR A N 1
ATOM 1349 C CA . THR A 1 176 ? 20.370 -11.113 -1.907 1.00 35.47 176 THR A CA 1
ATOM 1350 C C . THR A 1 176 ? 20.389 -12.574 -2.334 1.00 35.47 176 THR A C 1
ATOM 1352 O O . THR A 1 176 ? 21.259 -13.320 -1.880 1.00 35.47 176 THR A O 1
ATOM 1355 N N . PHE A 1 177 ? 19.434 -13.023 -3.144 1.00 35.41 177 PHE A N 1
ATOM 1356 C CA . PHE A 1 177 ? 19.607 -14.320 -3.796 1.00 35.41 177 PHE A CA 1
ATOM 1357 C C . PHE A 1 177 ? 20.711 -14.160 -4.845 1.00 35.41 177 PHE A C 1
ATOM 1359 O O . PHE A 1 177 ? 20.661 -13.223 -5.634 1.00 35.41 177 PHE A O 1
ATOM 1366 N N . VAL A 1 178 ? 21.735 -15.013 -4.783 1.00 32.00 178 VAL A N 1
ATOM 1367 C CA . VAL A 1 178 ? 22.866 -15.028 -5.719 1.00 32.00 178 VAL A CA 1
ATOM 1368 C C . VAL A 1 178 ? 23.086 -16.467 -6.162 1.00 32.00 178 VAL A C 1
ATOM 1370 O O . VAL A 1 178 ? 23.301 -17.345 -5.323 1.00 32.00 178 VAL A O 1
ATOM 1373 N N . ALA A 1 179 ? 23.085 -16.677 -7.469 1.00 32.47 179 ALA A N 1
ATOM 1374 C CA . ALA A 1 179 ? 24.200 -17.331 -8.135 1.00 32.47 179 ALA A CA 1
ATOM 1375 C C . ALA A 1 179 ? 24.565 -16.448 -9.331 1.00 32.47 179 ALA A C 1
ATOM 1377 O O . ALA A 1 179 ? 23.637 -16.118 -10.101 1.00 32.47 179 ALA A O 1
#

Organism: NCBI:txid569862

pLDDT: mean 80.87, std 17.7, range [31.83, 96.88]

Secondary structure (DSSP, 8-state):
-EEESS--HHHHHHHHHHHHHT--HHHHHHHHHTGGG--EEES-GGGGTT-TT--EE-TTSSEEE--S--TTS--GGGGTSEEP-SBPPP--SEEEE--SS-S--EEEEEE-TT-BHHHHHHHHHHHHHHHHHTTSS-TTS-EEEEEESS--HHHHHHSS--EEEE-TTS-EEEE----

Sequence (179 aa):
MVVMRRLDLGDLVHGALEFTGGLSPEEADIWYRNWTRTRFLLGNPHNLLGSPAVRTVGPGGHLAWLGPVDVARPPGLSRLLKPVTGRLPELPPSVHLPGERRGAPCEIRIACRGLTTAGYLIHLHHTLAEAVLLGKIDPRTPVRLVHVPDLDDESALSSAYARVHYGADGTLRLYTFVA